Protein AF-A0A945JH38-F1 (afdb_monomer_lite)

pLDDT: mean 93.84, std 9.34, range [54.97, 98.62]

Radius of gyration: 14.77 Å; chains: 1; bounding box: 32×30×44 Å

Sequence (70 aa):
MTDTDHTNIEKEIAACLTDAHFDGLPNFYQGKVRDAYDLPDGRRIMIATDRQSAFDKVLAAVPYKGQVLN

Secondary structure (DSSP, 8-state):
--HHHHHHHHHHHHT-------TTSSSEEE-SSEEEEE-TTS-EEEEE-SEEEETTEEEEE-TTHHHHT-

Foldseek 3Di:
DPPVVVVVVVVLQVVFFPDPDDPPAADWDDDQFWIWGQDPVRDMDIFGGQFDDDPNHGDGGDGCPRVVVD

Structure (mmCIF, N/CA/C/O backbone):
data_AF-A0A945JH38-F1
#
_entry.id   AF-A0A945JH38-F1
#
loop_
_atom_site.group_PDB
_atom_site.id
_atom_site.type_symbol
_atom_site.label_atom_id
_atom_site.label_alt_id
_atom_site.label_comp_id
_atom_site.label_asym_id
_atom_site.label_entity_id
_atom_site.label_seq_id
_atom_site.pdbx_PDB_ins_code
_atom_site.Cartn_x
_atom_site.Cartn_y
_atom_site.Cartn_z
_atom_site.occupancy
_atom_site.B_iso_or_equiv
_atom_site.auth_seq_id
_atom_site.auth_comp_id
_atom_site.auth_asym_id
_atom_site.auth_atom_id
_atom_site.pdbx_PDB_model_num
ATOM 1 N N . MET A 1 1 ? 21.655 -13.751 -23.648 1.00 54.97 1 MET A N 1
ATOM 2 C CA . MET A 1 1 ? 21.760 -13.242 -22.263 1.00 54.97 1 MET A CA 1
ATOM 3 C C . MET A 1 1 ? 20.769 -12.106 -21.980 1.00 54.97 1 MET A C 1
ATOM 5 O O . MET A 1 1 ? 20.799 -11.589 -20.885 1.00 54.97 1 MET A O 1
ATOM 9 N N . THR A 1 2 ? 19.904 -11.698 -22.920 1.00 60.06 2 THR A N 1
ATOM 10 C CA . THR A 1 2 ? 19.056 -10.497 -22.773 1.00 60.06 2 THR A CA 1
ATOM 11 C C . THR A 1 2 ? 17.589 -10.802 -22.442 1.00 60.06 2 THR A C 1
ATOM 13 O O . THR A 1 2 ? 16.982 -10.046 -21.698 1.00 60.06 2 THR A O 1
ATOM 16 N N . ASP A 1 3 ? 17.017 -11.923 -22.901 1.00 63.84 3 ASP A N 1
ATOM 17 C CA . ASP A 1 3 ? 15.581 -12.210 -22.687 1.00 63.84 3 ASP A CA 1
ATOM 18 C C . ASP A 1 3 ? 15.207 -12.543 -21.236 1.00 63.84 3 ASP A C 1
ATOM 20 O O . ASP A 1 3 ? 14.131 -12.174 -20.762 1.00 63.84 3 ASP A O 1
ATOM 24 N N . THR A 1 4 ? 16.094 -13.223 -20.505 1.00 68.44 4 THR A N 1
ATOM 25 C CA . THR A 1 4 ? 15.838 -13.605 -19.109 1.00 68.44 4 THR A CA 1
ATOM 26 C C . THR A 1 4 ? 15.741 -12.379 -18.199 1.00 68.44 4 THR A C 1
ATOM 28 O O . THR A 1 4 ? 14.878 -12.338 -17.328 1.00 68.44 4 THR A O 1
ATOM 31 N N . ASP A 1 5 ? 16.565 -11.355 -18.432 1.00 73.62 5 ASP A N 1
ATOM 32 C CA . ASP A 1 5 ? 16.586 -10.145 -17.605 1.00 73.62 5 ASP A CA 1
ATOM 33 C C . ASP A 1 5 ? 15.338 -9.283 -17.821 1.00 73.62 5 ASP A C 1
ATOM 35 O O . ASP A 1 5 ? 14.743 -8.809 -16.853 1.00 73.62 5 ASP A O 1
ATOM 39 N N . HIS A 1 6 ? 14.881 -9.139 -19.070 1.00 73.12 6 HIS A N 1
ATOM 40 C CA . HIS A 1 6 ? 13.629 -8.439 -19.370 1.00 73.12 6 HIS A CA 1
ATOM 41 C C . HIS A 1 6 ? 12.422 -9.138 -18.736 1.00 73.12 6 HIS A C 1
ATOM 43 O O . HIS A 1 6 ? 11.619 -8.488 -18.067 1.00 73.12 6 HIS A O 1
ATOM 49 N N . THR A 1 7 ? 12.354 -10.467 -18.861 1.00 79.19 7 THR A N 1
ATOM 50 C CA . THR A 1 7 ? 11.293 -11.280 -18.244 1.00 79.19 7 THR A CA 1
ATOM 51 C C . THR A 1 7 ? 11.281 -11.122 -16.720 1.00 79.19 7 THR A C 1
ATOM 53 O O . THR A 1 7 ? 10.217 -11.036 -16.106 1.00 79.19 7 THR A O 1
ATOM 56 N N . ASN A 1 8 ? 12.461 -11.046 -16.097 1.00 89.44 8 ASN A N 1
ATOM 57 C CA . ASN A 1 8 ? 12.573 -10.832 -14.658 1.00 89.44 8 ASN A CA 1
ATOM 58 C C . ASN A 1 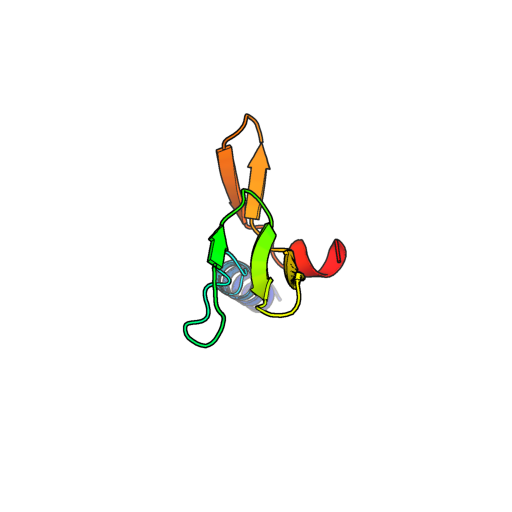8 ? 12.060 -9.443 -14.260 1.00 89.44 8 ASN A C 1
ATOM 60 O O . ASN A 1 8 ? 11.254 -9.342 -13.343 1.00 89.44 8 ASN A O 1
ATOM 64 N N . ILE A 1 9 ? 12.453 -8.379 -14.965 1.00 89.88 9 ILE A N 1
ATOM 65 C CA . ILE A 1 9 ? 12.011 -7.013 -14.642 1.00 89.88 9 ILE A CA 1
ATOM 66 C C . ILE A 1 9 ? 10.486 -6.878 -14.740 1.00 89.88 9 ILE A C 1
ATOM 68 O O . ILE A 1 9 ? 9.865 -6.319 -13.839 1.00 89.88 9 ILE A O 1
ATOM 72 N N . GLU A 1 10 ? 9.869 -7.405 -15.799 1.00 93.06 10 GLU A N 1
ATOM 73 C CA . GLU A 1 10 ? 8.410 -7.359 -15.969 1.00 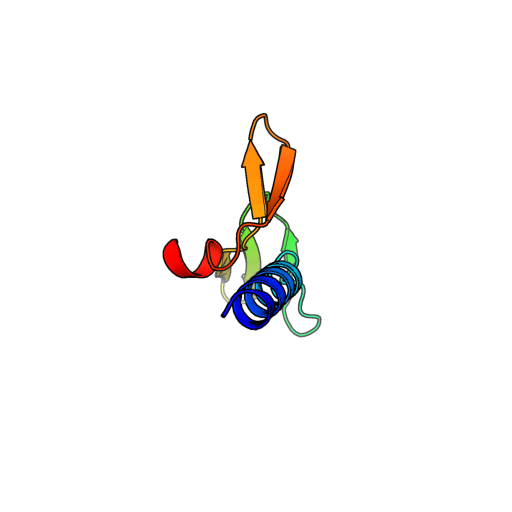93.06 10 GLU A CA 1
ATOM 74 C C . GLU A 1 10 ? 7.681 -8.083 -14.837 1.00 93.06 10 GLU A C 1
ATOM 76 O O . GLU A 1 10 ? 6.697 -7.574 -14.295 1.00 93.06 10 GLU A O 1
ATOM 81 N N . LYS A 1 11 ? 8.206 -9.244 -14.437 1.00 95.25 11 LYS A N 1
ATOM 82 C CA . LYS A 1 11 ? 7.683 -10.006 -13.308 1.00 95.25 11 LYS A CA 1
ATOM 83 C C . LYS A 1 11 ? 7.751 -9.205 -12.007 1.00 95.25 11 LYS A C 1
ATOM 85 O O . LYS A 1 11 ? 6.770 -9.182 -11.269 1.00 95.25 11 LYS A O 1
ATOM 90 N N . GLU A 1 12 ? 8.865 -8.528 -11.736 1.00 95.38 12 GLU A N 1
ATOM 91 C CA . GLU A 1 12 ? 9.014 -7.736 -10.509 1.00 95.38 12 GLU A CA 1
ATOM 92 C C . GLU A 1 12 ? 8.134 -6.478 -10.503 1.00 95.38 12 GLU A C 1
ATOM 94 O O . GLU A 1 12 ? 7.597 -6.094 -9.464 1.00 95.38 12 GLU A O 1
ATOM 99 N N . ILE A 1 13 ? 7.912 -5.859 -11.665 1.00 95.25 13 ILE A N 1
ATOM 100 C CA . ILE A 1 13 ? 6.946 -4.760 -11.803 1.00 95.25 13 ILE A CA 1
ATOM 101 C C . ILE A 1 13 ? 5.529 -5.258 -11.503 1.00 95.25 13 ILE A C 1
ATOM 103 O O . ILE A 1 13 ? 4.799 -4.612 -10.752 1.00 95.25 13 ILE A O 1
ATOM 107 N N . ALA A 1 14 ? 5.148 -6.420 -12.040 1.00 95.50 14 ALA A N 1
ATOM 108 C CA . ALA A 1 14 ? 3.839 -7.019 -11.789 1.00 95.50 14 ALA A CA 1
ATOM 109 C C . ALA A 1 14 ? 3.646 -7.452 -10.324 1.00 95.50 14 ALA A C 1
ATOM 111 O O . ALA A 1 14 ? 2.515 -7.491 -9.843 1.00 95.50 14 ALA A O 1
ATOM 112 N N . ALA A 1 15 ? 4.734 -7.759 -9.614 1.00 96.75 15 ALA A N 1
ATOM 113 C CA . ALA A 1 15 ? 4.721 -8.180 -8.215 1.00 96.75 15 ALA A CA 1
ATOM 114 C C . ALA A 1 15 ? 4.729 -7.019 -7.201 1.00 96.75 15 ALA A C 1
ATOM 116 O O . ALA A 1 15 ? 4.690 -7.272 -5.997 1.00 96.75 15 ALA A O 1
ATOM 117 N N . CYS A 1 16 ? 4.776 -5.761 -7.655 1.00 98.00 16 CYS A N 1
ATOM 118 C CA . CYS A 1 16 ? 4.765 -4.596 -6.772 1.00 98.00 16 CYS A CA 1
ATOM 119 C C . CYS A 1 16 ? 3.553 -4.594 -5.831 1.00 98.00 16 CYS A C 1
ATOM 121 O O . CYS A 1 16 ? 2.403 -4.677 -6.268 1.00 98.00 16 CYS A O 1
ATOM 123 N N . LEU A 1 17 ? 3.795 -4.381 -4.537 1.00 98.00 17 LEU A N 1
ATOM 124 C CA . LEU A 1 17 ? 2.722 -4.235 -3.559 1.00 98.00 17 LEU A CA 1
ATOM 125 C C . LEU A 1 17 ? 2.118 -2.828 -3.654 1.00 98.00 17 LEU A C 1
ATOM 127 O O . LEU A 1 17 ? 2.656 -1.873 -3.085 1.00 98.00 17 LEU A O 1
ATOM 131 N N . THR A 1 18 ? 1.001 -2.683 -4.368 1.00 97.81 18 THR A N 1
ATOM 132 C CA . THR A 1 18 ? 0.287 -1.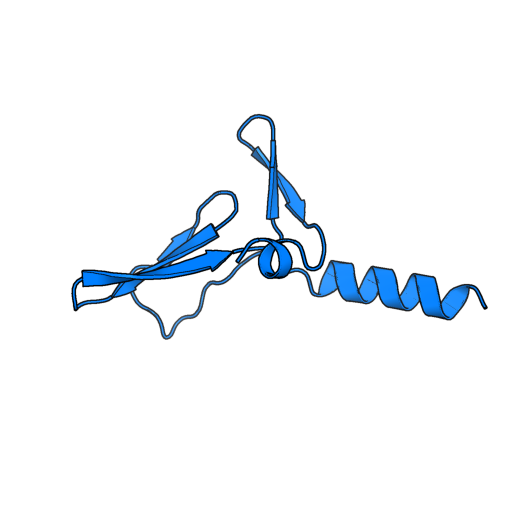397 -4.519 1.00 97.81 18 THR A CA 1
ATOM 133 C C . THR A 1 18 ? -0.965 -1.262 -3.659 1.00 97.81 18 THR A C 1
ATOM 135 O O . THR A 1 18 ? -1.412 -0.142 -3.398 1.00 97.81 18 THR A O 1
ATOM 138 N N . ASP A 1 19 ? -1.510 -2.391 -3.225 1.00 96.88 19 ASP A N 1
ATOM 139 C CA . ASP A 1 19 ? -2.675 -2.490 -2.359 1.00 96.88 19 ASP A CA 1
ATOM 140 C C . ASP A 1 19 ? -2.395 -3.566 -1.312 1.00 96.88 19 ASP A C 1
ATOM 142 O O . ASP A 1 19 ? -2.088 -4.708 -1.655 1.00 96.88 19 ASP A O 1
ATOM 146 N N . ALA A 1 20 ? -2.438 -3.177 -0.042 1.00 97.00 20 ALA A N 1
ATOM 147 C CA . ALA A 1 20 ? -2.283 -4.088 1.076 1.00 97.00 20 ALA A CA 1
ATOM 148 C C . ALA A 1 20 ? -3.599 -4.262 1.844 1.00 97.00 20 ALA A C 1
ATOM 150 O O . ALA A 1 20 ? -3.559 -4.374 3.070 1.00 97.00 20 ALA A O 1
ATOM 151 N N . HIS A 1 21 ? -4.748 -4.254 1.154 1.00 97.75 21 HIS A N 1
ATOM 152 C CA . HIS A 1 21 ? -6.051 -4.597 1.720 1.00 97.75 21 HIS A CA 1
ATOM 153 C C . HIS A 1 21 ? -6.189 -6.110 1.974 1.00 97.75 21 HIS A C 1
ATOM 155 O O . HIS A 1 21 ? -6.067 -6.933 1.068 1.00 97.75 21 HIS A O 1
ATOM 161 N N . PHE A 1 22 ? -6.475 -6.473 3.221 1.00 96.25 22 PHE A N 1
ATOM 162 C CA . PHE A 1 22 ? -6.665 -7.836 3.694 1.00 96.25 22 PHE A CA 1
ATOM 163 C C . PHE A 1 22 ? -7.968 -7.899 4.487 1.00 96.25 22 PHE A C 1
ATOM 165 O O . PHE A 1 22 ? -8.057 -7.325 5.571 1.00 96.25 22 PHE A O 1
ATOM 172 N N . ASP A 1 23 ? -8.946 -8.661 3.995 1.00 95.00 23 ASP A N 1
ATOM 173 C CA . ASP A 1 23 ? -10.291 -8.749 4.591 1.00 95.00 23 ASP A CA 1
ATOM 174 C C . ASP A 1 23 ? -10.297 -9.217 6.061 1.00 95.00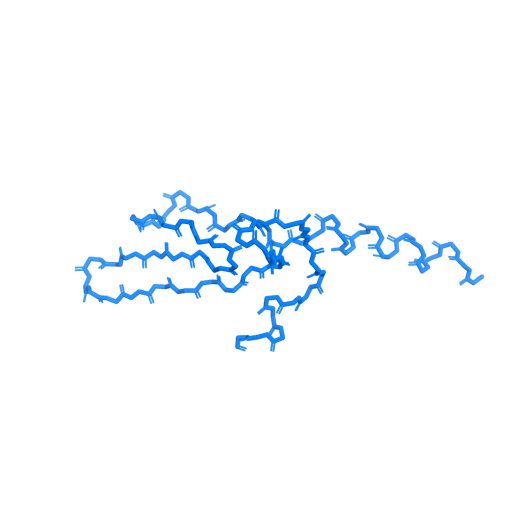 23 ASP A C 1
ATOM 176 O O . ASP A 1 23 ? -11.246 -8.970 6.803 1.00 95.00 23 ASP A O 1
ATOM 180 N N . GLY A 1 24 ? -9.235 -9.898 6.503 1.00 95.69 24 GLY A N 1
ATOM 181 C CA . GLY A 1 24 ? -9.076 -10.363 7.882 1.00 95.69 24 GLY A CA 1
ATOM 182 C C . GLY A 1 24 ? -8.607 -9.299 8.881 1.00 95.69 24 GLY A C 1
ATOM 183 O O . GLY A 1 24 ? -8.534 -9.599 10.073 1.00 95.69 24 GLY A O 1
ATOM 184 N N . LEU A 1 25 ? -8.258 -8.088 8.433 1.00 96.94 25 LEU A N 1
ATOM 185 C CA . LEU A 1 25 ? -7.750 -7.018 9.292 1.00 96.94 25 LEU A CA 1
ATOM 186 C C . LEU A 1 25 ? -8.747 -5.845 9.393 1.00 96.94 25 LEU A C 1
ATOM 188 O O . LEU A 1 25 ? -9.322 -5.426 8.390 1.00 96.94 25 LEU A O 1
ATOM 192 N N . PRO 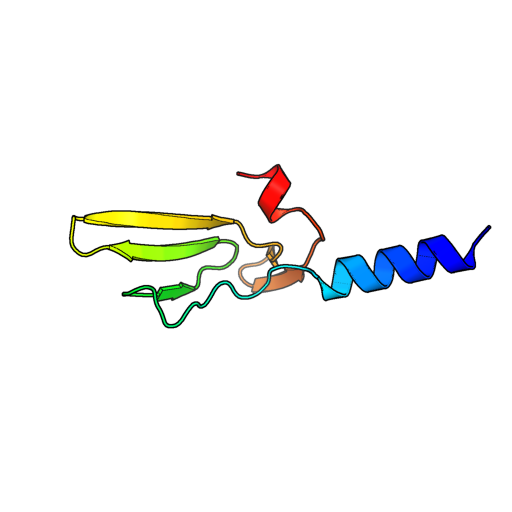A 1 26 ? -8.961 -5.285 10.599 1.00 97.00 26 PRO A N 1
ATOM 193 C CA . PRO A 1 26 ? -9.973 -4.255 10.821 1.00 97.00 26 PRO A CA 1
ATOM 194 C C . PRO A 1 26 ? -9.471 -2.846 10.485 1.00 97.00 26 PRO A C 1
ATOM 196 O O . PRO A 1 26 ? -8.285 -2.552 10.606 1.00 97.00 26 PRO A O 1
ATOM 199 N N . ASN A 1 27 ? -10.403 -1.935 10.183 1.00 97.44 27 ASN A N 1
ATOM 200 C CA . ASN A 1 27 ? -10.144 -0.492 10.075 1.00 97.44 27 ASN A CA 1
ATOM 201 C C . ASN A 1 27 ? -9.027 -0.137 9.077 1.00 97.44 27 ASN A C 1
ATOM 203 O O . ASN A 1 27 ? -8.086 0.586 9.412 1.00 97.44 27 ASN A O 1
ATOM 207 N N . PHE A 1 28 ? -9.123 -0.665 7.857 1.00 98.25 28 PHE A N 1
ATOM 208 C CA . PHE A 1 28 ? -8.175 -0.354 6.793 1.00 98.25 28 PHE A CA 1
ATOM 209 C C . PHE A 1 28 ? -8.159 1.140 6.454 1.00 98.25 28 PHE A C 1
ATOM 211 O O . PHE A 1 28 ? -9.201 1.771 6.263 1.00 98.25 28 PHE A O 1
ATOM 218 N N . TYR A 1 29 ? -6.955 1.685 6.313 1.00 97.94 29 TYR A N 1
ATOM 219 C CA . TYR A 1 29 ? -6.705 3.031 5.827 1.00 97.94 29 TYR A CA 1
ATOM 220 C C . TYR A 1 29 ? -5.637 3.010 4.734 1.00 97.94 29 TYR A C 1
ATOM 222 O O . TYR A 1 29 ? -4.496 2.598 4.966 1.00 97.94 29 TYR A O 1
ATOM 230 N N . GLN A 1 30 ? -5.995 3.530 3.561 1.00 97.94 30 GLN A N 1
ATOM 231 C CA . GLN A 1 30 ? -5.099 3.627 2.417 1.00 97.94 30 GLN A CA 1
ATOM 232 C C . GLN A 1 30 ? -4.426 5.003 2.358 1.00 97.94 30 GLN A C 1
ATOM 234 O O . GLN A 1 30 ? -5.071 6.026 2.122 1.00 97.94 30 GLN A O 1
ATOM 239 N N . GLY A 1 31 ? -3.109 5.042 2.553 1.00 97.31 31 GLY A N 1
ATOM 240 C CA . GLY A 1 31 ? -2.301 6.249 2.372 1.00 97.31 31 GLY A CA 1
ATOM 241 C C . GLY A 1 31 ? -1.677 6.347 0.974 1.00 97.31 31 GLY A C 1
ATOM 242 O O . GLY A 1 31 ? -1.856 5.486 0.119 1.00 97.31 31 GLY A O 1
ATOM 243 N N . LYS A 1 32 ? -0.869 7.394 0.737 1.00 97.81 32 LYS A N 1
ATOM 244 C CA . LYS A 1 32 ? -0.139 7.567 -0.542 1.00 97.81 32 LYS A CA 1
ATOM 245 C C . LYS A 1 32 ? 0.918 6.476 -0.773 1.00 97.81 32 LYS A C 1
ATOM 247 O O . LYS A 1 32 ? 1.112 6.030 -1.898 1.00 97.81 32 LYS A O 1
ATOM 252 N N . VAL A 1 33 ? 1.637 6.095 0.286 1.00 98.06 33 VAL A N 1
ATOM 253 C CA . VAL A 1 33 ? 2.790 5.170 0.215 1.00 98.06 33 VAL A CA 1
ATOM 254 C C . VAL A 1 33 ? 2.806 4.117 1.324 1.00 98.06 33 VAL A C 1
ATOM 256 O O . VAL A 1 33 ? 3.622 3.197 1.282 1.00 98.06 33 VAL A O 1
ATOM 259 N N . ARG A 1 34 ? 1.910 4.225 2.308 1.00 98.25 34 ARG A N 1
ATOM 260 C CA . ARG A 1 34 ? 1.720 3.228 3.363 1.00 98.25 34 ARG A CA 1
ATOM 261 C C . ARG A 1 34 ? 0.240 2.959 3.536 1.00 98.25 34 ARG A C 1
ATOM 263 O O . ARG A 1 34 ? -0.537 3.911 3.504 1.00 98.25 34 ARG A O 1
ATOM 270 N N . ASP A 1 35 ? -0.092 1.703 3.760 1.00 98.25 35 ASP A N 1
ATOM 271 C CA . ASP A 1 35 ? -1.412 1.296 4.228 1.00 98.25 35 ASP A CA 1
ATOM 272 C C . ASP A 1 35 ? -1.339 0.989 5.720 1.00 98.25 35 ASP A C 1
ATOM 274 O O . ASP A 1 35 ? -0.264 0.685 6.251 1.00 98.25 35 ASP A O 1
ATOM 278 N N . ALA A 1 36 ? -2.460 1.132 6.417 1.00 98.25 36 ALA A N 1
ATOM 279 C CA . ALA A 1 36 ? -2.513 0.938 7.853 1.00 98.25 36 ALA A CA 1
ATOM 280 C C . ALA A 1 36 ? -3.799 0.253 8.303 1.00 98.25 36 ALA A C 1
ATOM 282 O O . ALA A 1 36 ? -4.832 0.351 7.646 1.00 98.25 36 ALA A O 1
ATOM 283 N N . TYR A 1 37 ? -3.710 -0.393 9.462 1.00 98.62 37 TYR A N 1
ATOM 284 C CA . TYR A 1 37 ? -4.840 -0.991 10.162 1.00 98.62 37 TYR A CA 1
ATOM 285 C C . TYR A 1 37 ? -4.805 -0.582 11.623 1.00 98.62 37 TYR A C 1
ATOM 287 O O . TYR A 1 37 ? -3.778 -0.760 12.287 1.00 98.62 37 TYR A O 1
ATOM 295 N N . ASP A 1 38 ? -5.927 -0.073 12.117 1.00 98.06 38 ASP A N 1
ATOM 296 C CA . ASP A 1 38 ? -6.121 0.204 13.538 1.00 98.06 38 ASP A CA 1
ATOM 297 C C . ASP A 1 38 ? -6.693 -1.019 14.245 1.00 98.06 38 ASP A C 1
ATOM 299 O O . ASP A 1 38 ? -7.808 -1.464 13.958 1.00 98.06 38 ASP A O 1
ATOM 303 N N . LEU A 1 39 ? -5.925 -1.560 15.189 1.00 97.94 39 LEU A N 1
ATOM 304 C CA . LEU A 1 39 ? -6.312 -2.731 15.961 1.00 97.94 39 LEU A CA 1
ATOM 305 C C . LEU A 1 39 ? -7.163 -2.331 17.181 1.00 97.94 39 LEU A C 1
ATOM 307 O O . LEU A 1 39 ? -6.985 -1.240 17.729 1.00 97.94 39 LEU A O 1
ATOM 311 N N . PRO A 1 40 ? -8.058 -3.216 17.665 1.00 96.75 40 PRO A N 1
ATOM 312 C CA . PRO A 1 40 ? -8.944 -2.913 18.796 1.00 96.75 40 PRO A CA 1
ATOM 313 C C . PRO A 1 40 ? -8.223 -2.585 20.110 1.00 96.75 40 PRO A C 1
ATOM 315 O O . PRO A 1 40 ? -8.799 -1.951 20.988 1.00 96.75 40 PRO A O 1
ATOM 318 N N . ASP A 1 41 ? -6.970 -3.017 20.256 1.00 97.38 41 ASP A N 1
ATOM 319 C CA . ASP A 1 41 ? -6.130 -2.772 21.432 1.00 97.38 41 ASP A CA 1
ATOM 320 C C . ASP A 1 41 ? -5.328 -1.459 21.347 1.00 97.38 41 ASP A C 1
ATOM 322 O O . ASP A 1 41 ? -4.445 -1.212 22.169 1.00 97.38 41 ASP A O 1
ATOM 326 N N . GLY A 1 42 ? -5.624 -0.614 20.354 1.00 96.62 42 GLY A N 1
ATOM 327 C CA . GLY A 1 42 ? -4.970 0.675 20.140 1.00 96.62 42 GLY A CA 1
ATOM 328 C C . GLY A 1 42 ? -3.619 0.589 19.428 1.00 96.62 42 GLY A C 1
ATOM 329 O O . GLY A 1 42 ? -2.990 1.625 19.202 1.00 96.62 42 GLY A O 1
ATOM 330 N N . ARG A 1 43 ? -3.151 -0.609 19.048 1.00 97.81 43 ARG A N 1
ATOM 331 C CA . ARG A 1 43 ? -1.975 -0.752 18.179 1.00 97.81 43 ARG A CA 1
ATOM 332 C C . ARG A 1 43 ? -2.336 -0.466 16.723 1.00 97.81 43 ARG A C 1
ATOM 334 O O . ARG A 1 43 ? -3.484 -0.591 16.308 1.00 97.81 43 ARG A O 1
ATOM 341 N N . ARG A 1 44 ? -1.317 -0.143 15.927 1.00 97.62 44 ARG A N 1
ATOM 342 C CA . ARG A 1 44 ? -1.445 0.080 14.486 1.00 97.62 44 ARG A CA 1
ATOM 343 C C . ARG A 1 44 ? -0.467 -0.794 13.716 1.00 97.62 44 ARG A C 1
ATOM 345 O O . ARG A 1 44 ? 0.722 -0.811 14.026 1.00 97.62 44 ARG A O 1
ATOM 352 N N . ILE A 1 45 ? -0.963 -1.476 12.689 1.00 98.00 45 ILE A N 1
ATOM 353 C CA . ILE A 1 45 ? -0.123 -2.101 11.664 1.00 98.00 45 ILE A CA 1
ATOM 354 C C . ILE A 1 45 ? 0.134 -1.044 10.595 1.00 98.00 45 ILE A C 1
ATOM 356 O O . ILE A 1 45 ? -0.802 -0.379 10.157 1.00 98.00 45 ILE A O 1
ATOM 360 N N . MET A 1 46 ? 1.387 -0.878 10.178 1.00 97.62 46 MET A N 1
ATOM 361 C CA . MET A 1 46 ? 1.762 -0.020 9.054 1.00 97.62 46 MET A CA 1
ATOM 362 C C . MET A 1 46 ? 2.522 -0.850 8.030 1.00 97.62 46 MET A C 1
ATOM 364 O O . MET A 1 46 ? 3.478 -1.536 8.379 1.00 97.62 46 MET A O 1
ATOM 368 N N . ILE A 1 47 ? 2.106 -0.770 6.772 1.00 98.19 47 ILE A N 1
ATOM 369 C CA . ILE A 1 47 ? 2.679 -1.538 5.670 1.00 98.19 47 ILE A CA 1
ATOM 370 C C . ILE A 1 47 ? 3.249 -0.548 4.660 1.00 98.19 47 ILE A C 1
ATOM 372 O O . ILE A 1 47 ? 2.512 0.248 4.075 1.00 98.19 47 ILE A O 1
ATOM 376 N N . ALA A 1 48 ? 4.568 -0.565 4.467 1.00 98.25 48 ALA A N 1
ATOM 377 C CA . ALA A 1 48 ? 5.216 0.217 3.422 1.00 98.25 48 ALA A CA 1
ATOM 378 C C . ALA A 1 48 ? 4.968 -0.423 2.049 1.00 98.25 48 ALA A C 1
ATOM 380 O O . ALA A 1 48 ? 5.375 -1.552 1.802 1.00 98.25 48 ALA A O 1
ATOM 381 N N . THR A 1 49 ? 4.293 0.311 1.163 1.00 98.44 49 THR A N 1
ATOM 382 C CA . THR A 1 49 ? 3.961 -0.144 -0.199 1.00 98.44 49 THR A CA 1
ATOM 383 C C . THR A 1 49 ? 5.018 0.298 -1.213 1.00 98.44 49 THR A C 1
ATOM 385 O O . THR A 1 49 ? 5.783 1.246 -0.980 1.00 98.44 49 THR A O 1
ATOM 388 N N . ASP A 1 50 ? 5.000 -0.325 -2.388 1.00 98.56 50 ASP A N 1
ATOM 389 C CA . ASP A 1 50 ? 5.875 0.025 -3.511 1.00 98.56 50 ASP A CA 1
ATOM 390 C C . ASP A 1 50 ? 5.416 1.283 -4.255 1.00 98.56 50 ASP A C 1
ATOM 392 O O . ASP A 1 50 ? 6.155 1.831 -5.075 1.00 98.56 50 ASP A O 1
ATOM 396 N N . ARG A 1 51 ? 4.235 1.819 -3.917 1.00 98.31 51 ARG A N 1
ATOM 397 C CA . ARG A 1 51 ? 3.720 3.079 -4.470 1.00 98.31 51 ARG A CA 1
ATOM 398 C C . ARG A 1 51 ? 4.705 4.225 -4.265 1.00 98.31 51 ARG A C 1
ATOM 400 O O . ARG A 1 51 ? 5.170 4.487 -3.150 1.00 98.31 51 ARG A O 1
ATOM 407 N N . GLN A 1 52 ? 4.971 4.942 -5.348 1.00 98.00 52 GLN A N 1
ATOM 408 C CA . GLN A 1 52 ? 5.735 6.178 -5.389 1.00 98.00 52 GLN A CA 1
ATOM 409 C C . GLN A 1 52 ? 4.785 7.350 -5.623 1.00 98.00 52 GLN A C 1
ATOM 411 O O . GLN A 1 52 ? 4.024 7.373 -6.593 1.00 98.00 52 GLN A O 1
ATOM 416 N N . SER A 1 53 ? 4.862 8.354 -4.752 1.00 97.88 53 SER A N 1
ATOM 417 C CA . SER A 1 53 ? 4.100 9.595 -4.888 1.00 97.88 53 SER A CA 1
ATOM 418 C C . SER A 1 53 ? 5.006 10.792 -5.150 1.00 97.88 53 SER A C 1
ATOM 420 O O . SER A 1 53 ? 6.089 10.873 -4.571 1.00 97.88 53 SER A O 1
ATOM 422 N N . ALA A 1 54 ? 4.540 11.745 -5.949 1.00 97.19 54 ALA A N 1
ATOM 423 C CA . ALA A 1 54 ? 5.086 13.099 -6.037 1.00 97.19 54 ALA A CA 1
ATOM 424 C C . ALA A 1 54 ? 3.970 14.064 -6.470 1.00 97.19 54 ALA A C 1
ATOM 426 O O . ALA A 1 54 ? 2.957 13.628 -7.019 1.00 97.19 54 ALA A O 1
ATOM 427 N N . PHE A 1 55 ? 4.128 15.364 -6.194 1.00 97.19 55 PHE A N 1
ATOM 428 C CA . PHE A 1 55 ? 3.112 16.388 -6.504 1.00 97.19 55 PHE A CA 1
ATOM 429 C C . PHE A 1 55 ? 1.710 16.026 -5.975 1.00 97.19 55 PHE A C 1
ATOM 431 O O . PHE A 1 55 ? 0.708 16.137 -6.677 1.00 97.19 55 PHE A O 1
ATOM 438 N N . ASP A 1 56 ? 1.663 15.502 -4.747 1.00 95.06 56 ASP A N 1
ATOM 439 C CA . ASP A 1 56 ? 0.454 15.034 -4.062 1.00 95.06 56 ASP A CA 1
ATOM 440 C C . ASP A 1 56 ? -0.359 13.925 -4.747 1.00 95.06 56 ASP A C 1
ATOM 442 O O . ASP A 1 56 ? -1.456 13.605 -4.290 1.00 95.06 56 ASP A O 1
ATOM 446 N N . LYS A 1 57 ? 0.203 13.253 -5.757 1.00 96.50 57 LYS A N 1
ATOM 447 C CA . LYS A 1 57 ? -0.423 12.117 -6.443 1.00 96.50 57 LYS A CA 1
ATOM 448 C C . LYS A 1 57 ? 0.430 10.859 -6.341 1.00 96.50 57 LYS A C 1
ATOM 450 O O . LYS A 1 57 ? 1.656 10.932 -6.287 1.00 96.50 57 LYS A O 1
ATOM 455 N N . VAL A 1 58 ? -0.222 9.698 -6.328 1.00 97.00 58 VAL A N 1
ATOM 456 C CA . VAL A 1 58 ? 0.446 8.410 -6.568 1.00 97.00 58 VAL A CA 1
ATOM 457 C C . VAL A 1 58 ? 0.709 8.313 -8.068 1.00 97.00 58 VAL A C 1
ATOM 459 O O . VAL A 1 58 ? -0.220 8.466 -8.856 1.00 97.00 58 VAL A O 1
ATOM 462 N N . LEU A 1 59 ? 1.972 8.137 -8.457 1.00 97.12 59 LEU A N 1
ATOM 463 C CA . LEU A 1 59 ? 2.402 8.210 -9.857 1.00 97.12 59 LEU A CA 1
ATOM 464 C C . LEU A 1 59 ? 2.701 6.839 -10.459 1.00 97.12 59 LEU A C 1
ATOM 466 O O . LEU A 1 59 ? 2.419 6.611 -11.630 1.00 97.12 59 LEU A O 1
ATOM 470 N N . ALA A 1 60 ? 3.318 5.959 -9.674 1.00 97.25 60 ALA A N 1
ATOM 471 C CA . ALA A 1 60 ? 3.817 4.668 -10.130 1.00 97.25 60 ALA A CA 1
ATOM 472 C C . ALA A 1 60 ? 4.061 3.734 -8.937 1.00 97.25 60 ALA A C 1
ATOM 474 O O . ALA A 1 60 ? 3.849 4.116 -7.781 1.00 97.25 60 ALA A O 1
ATOM 475 N N . ALA A 1 61 ? 4.567 2.538 -9.220 1.00 97.62 61 ALA A N 1
ATOM 476 C CA . ALA A 1 61 ? 5.171 1.647 -8.242 1.00 97.62 61 ALA A CA 1
ATOM 477 C C . ALA A 1 61 ? 6.638 1.397 -8.608 1.00 97.62 61 ALA A C 1
ATOM 479 O O . ALA A 1 61 ? 6.994 1.389 -9.787 1.00 97.62 61 ALA A O 1
ATOM 480 N N . VAL A 1 62 ? 7.485 1.234 -7.596 1.00 97.50 62 VAL A N 1
ATOM 481 C CA . VAL A 1 62 ? 8.897 0.876 -7.759 1.00 97.50 62 VAL A CA 1
ATOM 482 C C . VAL A 1 62 ? 9.109 -0.451 -7.035 1.00 97.50 62 VAL A C 1
ATOM 484 O O . VAL A 1 62 ? 8.933 -0.463 -5.812 1.00 97.50 62 VAL A O 1
ATOM 487 N N . PRO A 1 63 ? 9.483 -1.535 -7.743 1.00 97.31 63 PRO A N 1
ATOM 488 C CA . PRO A 1 63 ? 9.691 -2.839 -7.125 1.00 97.31 63 PRO A CA 1
ATOM 489 C C . PRO A 1 63 ? 10.616 -2.748 -5.914 1.00 97.31 63 PRO A C 1
ATOM 491 O O . PRO A 1 63 ? 11.629 -2.045 -5.957 1.00 97.31 63 PRO A O 1
ATOM 494 N N . TYR A 1 64 ? 10.265 -3.460 -4.843 1.00 96.88 64 TYR A N 1
ATOM 495 C CA . TYR A 1 64 ? 11.039 -3.566 -3.600 1.00 96.88 64 TYR A CA 1
ATOM 496 C C . TYR A 1 64 ? 11.176 -2.277 -2.776 1.00 96.88 64 TYR A C 1
ATOM 498 O O . TYR A 1 64 ? 11.795 -2.296 -1.707 1.00 96.88 64 TYR A O 1
ATOM 506 N N . LYS A 1 65 ? 10.606 -1.143 -3.204 1.00 97.81 65 LYS A N 1
ATOM 507 C CA . LYS A 1 65 ? 10.747 0.126 -2.474 1.00 97.81 65 LYS A CA 1
ATOM 508 C C . LYS A 1 65 ? 10.182 0.025 -1.059 1.00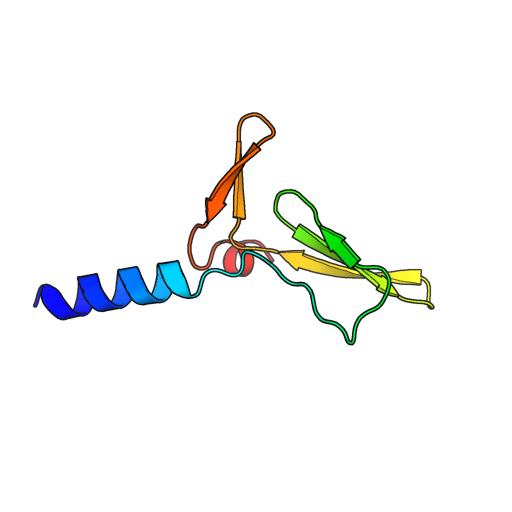 97.81 65 LYS A C 1
ATOM 510 O O . LYS A 1 65 ? 10.792 0.541 -0.126 1.00 97.81 65 LYS A O 1
ATOM 515 N N . GLY A 1 66 ? 9.019 -0.603 -0.891 1.00 97.31 66 GLY A N 1
ATOM 516 C CA . GLY A 1 66 ? 8.401 -0.791 0.420 1.00 97.31 66 GLY A CA 1
ATOM 517 C C . GLY A 1 66 ? 9.318 -1.552 1.379 1.00 97.31 66 GLY A C 1
ATOM 518 O O . GLY A 1 66 ? 9.487 -1.136 2.522 1.00 97.31 66 GLY A O 1
ATOM 519 N N . GLN A 1 67 ? 9.977 -2.600 0.878 1.00 97.12 67 GLN A N 1
ATOM 520 C CA . GLN A 1 67 ? 10.887 -3.452 1.649 1.00 97.12 67 GLN A CA 1
ATOM 521 C C . GLN A 1 67 ? 12.173 -2.733 2.059 1.00 97.12 67 GLN A C 1
ATOM 523 O O . GLN A 1 67 ? 12.660 -2.951 3.160 1.00 97.12 67 GLN A O 1
ATOM 528 N N . VAL A 1 68 ? 12.714 -1.863 1.203 1.00 97.31 68 VAL A N 1
ATOM 529 C CA . VAL A 1 68 ? 13.924 -1.082 1.518 1.00 97.31 68 VAL A CA 1
ATOM 530 C C . VAL A 1 68 ? 13.659 -0.002 2.576 1.00 97.31 68 VAL A C 1
ATOM 532 O O . VAL A 1 68 ? 14.574 0.401 3.289 1.00 97.31 68 VAL A O 1
ATOM 535 N N . LEU A 1 69 ? 12.425 0.500 2.675 1.00 94.12 69 LEU A N 1
ATOM 536 C CA . LEU A 1 69 ? 12.070 1.634 3.536 1.00 94.12 69 LEU A CA 1
ATOM 537 C C . LEU A 1 69 ? 11.545 1.255 4.932 1.00 94.12 69 LEU A C 1
ATOM 539 O O . LEU A 1 69 ? 11.212 2.172 5.691 1.00 94.12 69 LEU A O 1
ATOM 543 N N . ASN A 1 70 ? 11.397 -0.034 5.247 1.00 85.06 70 ASN A N 1
ATOM 544 C CA . ASN A 1 70 ? 10.785 -0.513 6.491 1.00 85.06 70 ASN A CA 1
ATOM 545 C C . ASN A 1 70 ? 11.778 -1.206 7.423 1.00 85.06 70 ASN A C 1
ATOM 547 O O . ASN A 1 70 ? 12.629 -1.964 6.916 1.00 85.06 70 ASN A O 1
#